Protein AF-A0A2E9GVJ1-F1 (afdb_monomer)

pLDDT: mean 92.44, std 6.26, range [67.31, 98.5]

Sequence (104 aa):
MIGSQPFTPGVEFFDIHWGFKPDSYKDALRLPAHEEFVAHHAAYNRSLERLAKEFDVLFVDNAAALDGREEYFTDSVHYTRVGIERLAKSYADALLRAGLLPPR

Mean predicted aligned error: 3.9 Å

Secondary structure (DSSP, 8-state):
-EE-------HHHHHHHHHTS-HHHHHHHTPPPHHHHHHHHHHHHHHHHHHHHHTT--EE-HHHHHTT-GGGBSSSSPBPHHHHHHHHHHHHHHHHHTT-S---

Nearest PDB structures (foldseek):
  4c1b-assembly1_B  TM=8.279E-01  e=3.278E-01  Danio rerio
  4c1b-assembly2_C-2  TM=6.326E-01  e=1.456E-01  Danio rerio
  4h08-assembly1_A-2  TM=5.922E-01  e=7.379E-01  Bacteroides thetaiotaomicron VPI-5482
  6z0w-assembly1_A  TM=5.442E-01  e=4.902E+00  Shewanella putrefaciens CN-32
  6z0w-assembly4_D  TM=3.873E-01  e=6.005E+00  Shewanella putrefaciens CN-32

Solvent-accessible surface area (backbone atoms only — not comparable to full-atom values): 5862 Å² total; per-residue (Å²): 111,42,64,37,72,46,46,34,84,48,64,68,31,41,45,58,60,55,59,83,54,55,67,74,56,47,70,72,64,61,71,71,54,71,70,54,50,54,52,48,48,56,54,49,35,54,49,48,54,51,51,17,62,75,69,76,34,58,67,39,66,37,32,73,69,52,61,41,46,61,84,29,37,76,29,23,70,46,63,28,74,65,27,50,54,51,46,54,48,52,52,52,53,51,36,44,75,69,65,74,40,81,89,130

Structure (mmCIF, N/CA/C/O backbone):
data_AF-A0A2E9GVJ1-F1
#
_entry.id   AF-A0A2E9GVJ1-F1
#
loop_
_atom_site.group_PDB
_atom_site.id
_atom_site.type_symbol
_atom_site.label_atom_id
_atom_site.label_alt_id
_atom_site.label_comp_id
_atom_site.label_asym_id
_atom_site.label_entity_id
_atom_site.label_seq_id
_atom_site.pdbx_PDB_ins_code
_atom_site.Cartn_x
_atom_site.Cartn_y
_atom_site.Cartn_z
_atom_site.occupancy
_atom_site.B_iso_or_equiv
_atom_site.auth_seq_id
_atom_site.auth_comp_id
_atom_site.auth_asym_id
_atom_site.auth_atom_id
_atom_site.pdbx_PDB_model_num
ATOM 1 N N . MET A 1 1 ? -8.470 -6.676 10.928 1.00 91.94 1 MET A N 1
ATOM 2 C CA . MET A 1 1 ? -8.161 -5.451 10.162 1.00 91.94 1 MET A CA 1
ATOM 3 C C . MET A 1 1 ? -7.408 -5.854 8.911 1.00 91.94 1 MET A C 1
ATOM 5 O O . MET A 1 1 ? -6.538 -6.711 9.012 1.00 91.94 1 MET A O 1
ATOM 9 N N . ILE A 1 2 ? -7.749 -5.273 7.766 1.00 96.38 2 ILE A N 1
ATOM 10 C CA . ILE A 1 2 ? -7.116 -5.536 6.469 1.00 96.38 2 ILE A CA 1
ATOM 11 C C . ILE A 1 2 ? -6.680 -4.191 5.887 1.00 96.38 2 ILE A C 1
ATOM 13 O O . ILE A 1 2 ? -7.477 -3.257 5.851 1.00 96.38 2 ILE A O 1
ATOM 17 N N . GLY A 1 3 ? -5.426 -4.079 5.455 1.00 96.56 3 GLY A N 1
ATOM 18 C CA . GLY A 1 3 ? -4.908 -2.880 4.799 1.00 96.56 3 GLY A CA 1
ATOM 19 C C . GLY A 1 3 ? -4.681 -3.112 3.310 1.00 96.56 3 GLY A C 1
ATOM 20 O O . GLY A 1 3 ? -4.200 -4.184 2.949 1.00 96.56 3 GLY A O 1
ATOM 21 N N . SER A 1 4 ? -4.986 -2.128 2.458 1.00 97.44 4 SER A N 1
ATOM 22 C CA . SER A 1 4 ? -4.577 -2.174 1.047 1.00 97.44 4 SER A CA 1
ATOM 23 C C . SER A 1 4 ? -3.046 -2.211 0.918 1.00 97.44 4 SER A C 1
ATOM 25 O O . SER A 1 4 ? -2.320 -1.865 1.855 1.00 97.44 4 SER A O 1
ATOM 27 N N . GLN A 1 5 ? -2.552 -2.676 -0.229 1.00 95.50 5 GLN A N 1
ATOM 28 C CA . GLN A 1 5 ? -1.139 -2.706 -0.591 1.00 95.50 5 GLN A CA 1
ATOM 29 C C . GLN A 1 5 ? -0.790 -1.468 -1.428 1.00 95.50 5 GLN A C 1
ATOM 31 O O . GLN A 1 5 ? -1.160 -1.397 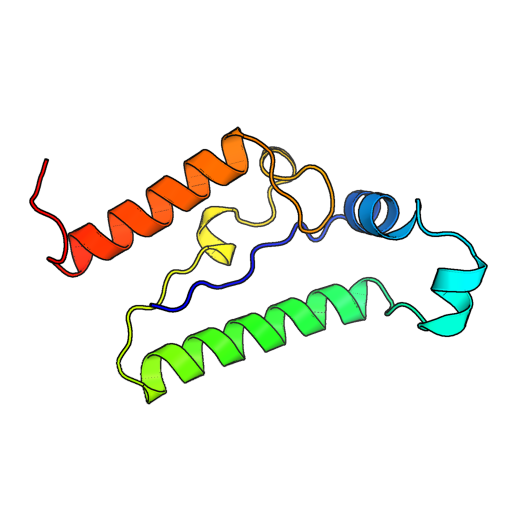-2.605 1.00 95.50 5 GLN A O 1
ATOM 36 N N . PRO A 1 6 ? -0.115 -0.470 -0.835 1.00 95.50 6 PRO A N 1
ATOM 37 C CA . PRO A 1 6 ? 0.441 0.643 -1.581 1.00 95.50 6 PRO A CA 1
ATOM 38 C C . PRO A 1 6 ? 1.668 0.182 -2.363 1.00 95.50 6 PRO A C 1
ATOM 40 O O . PRO A 1 6 ? 2.465 -0.618 -1.873 1.00 95.50 6 PRO A O 1
ATOM 43 N N . PHE A 1 7 ? 1.825 0.749 -3.549 1.00 95.31 7 PHE A N 1
ATOM 44 C CA . PHE A 1 7 ? 2.982 0.583 -4.419 1.00 95.31 7 PHE A CA 1
ATOM 45 C C . PHE A 1 7 ? 3.220 1.909 -5.155 1.00 95.31 7 PHE A C 1
ATOM 47 O O . PHE A 1 7 ? 2.299 2.731 -5.233 1.00 95.31 7 PHE A O 1
ATOM 54 N N . THR A 1 8 ? 4.422 2.126 -5.688 1.00 94.25 8 THR A N 1
ATOM 55 C CA . THR A 1 8 ? 4.674 3.238 -6.621 1.00 94.25 8 THR A CA 1
ATOM 56 C C . THR A 1 8 ? 4.528 2.759 -8.073 1.00 94.25 8 THR A C 1
ATOM 58 O O . THR A 1 8 ? 5.123 1.740 -8.431 1.00 94.25 8 THR A O 1
ATOM 61 N N . PRO A 1 9 ? 3.746 3.455 -8.924 1.00 89.38 9 PRO A N 1
ATOM 62 C CA . PRO A 1 9 ? 3.529 3.078 -10.323 1.00 89.38 9 PRO A CA 1
ATOM 63 C C . PRO A 1 9 ? 4.649 3.550 -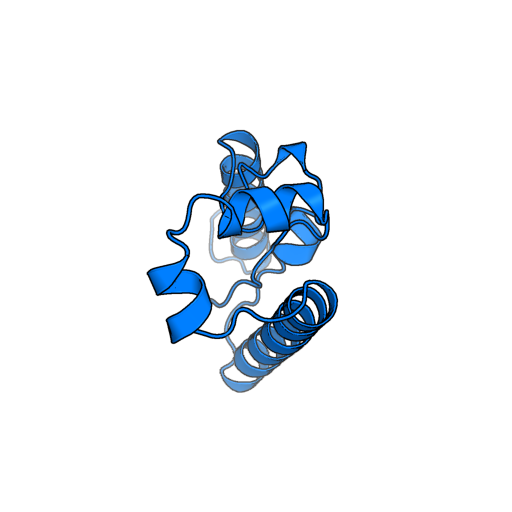11.263 1.00 89.38 9 PRO A C 1
ATOM 65 O O . PRO A 1 9 ? 4.492 3.488 -12.482 1.00 89.38 9 PRO A O 1
ATOM 68 N N . GLY A 1 10 ? 5.747 4.086 -10.723 1.00 90.31 10 GLY A N 1
ATOM 69 C CA . GLY A 1 10 ? 6.897 4.493 -11.518 1.00 90.31 10 GLY A CA 1
ATOM 70 C C . GLY A 1 10 ? 7.604 3.283 -12.129 1.00 90.31 10 GLY A C 1
ATOM 71 O O . GLY A 1 10 ? 8.058 2.395 -11.405 1.00 90.31 10 GLY A O 1
ATOM 72 N N . VAL A 1 11 ? 7.757 3.281 -13.458 1.00 88.88 11 VAL A N 1
ATOM 73 C CA . VAL A 1 11 ? 8.492 2.230 -14.192 1.00 88.88 11 VAL A CA 1
ATOM 74 C C . VAL A 1 11 ? 9.922 2.094 -13.669 1.00 88.88 11 VAL A C 1
ATOM 76 O O . VAL A 1 11 ? 10.400 0.982 -13.493 1.00 88.88 11 VAL A O 1
ATOM 79 N N . GLU A 1 12 ? 10.581 3.205 -13.333 1.00 89.00 12 GLU A N 1
ATOM 80 C CA . GLU A 1 12 ? 11.935 3.182 -12.770 1.00 89.00 12 GLU A CA 1
ATOM 81 C C . GLU A 1 12 ? 11.997 2.396 -11.450 1.00 8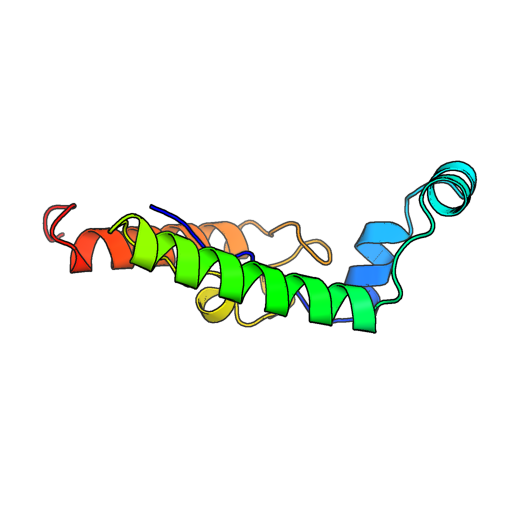9.00 12 GLU A C 1
ATOM 83 O O . GLU A 1 12 ? 12.878 1.565 -11.258 1.00 89.00 12 GLU A O 1
ATOM 88 N N . PHE A 1 13 ? 11.027 2.582 -10.552 1.00 88.19 13 PHE A N 1
ATOM 89 C CA . PHE A 1 13 ? 10.965 1.856 -9.280 1.00 88.19 13 PHE A CA 1
ATOM 90 C C . PHE A 1 13 ? 10.576 0.383 -9.458 1.00 88.19 13 PHE A C 1
ATOM 92 O O . PHE A 1 13 ? 11.010 -0.472 -8.676 1.00 88.19 13 PHE A O 1
ATOM 99 N N . PHE A 1 14 ? 9.777 0.071 -10.480 1.00 87.69 14 PHE A N 1
ATOM 100 C CA . PHE A 1 14 ? 9.512 -1.301 -10.909 1.00 87.69 14 PHE A CA 1
ATOM 101 C C . PHE A 1 14 ? 10.793 -1.975 -11.414 1.00 87.69 14 PHE A C 1
ATOM 103 O O . PHE A 1 14 ? 11.131 -3.073 -10.969 1.00 87.69 14 PHE A O 1
ATOM 110 N N . ASP A 1 15 ? 11.556 -1.287 -12.257 1.00 87.56 15 ASP A N 1
ATOM 111 C CA . ASP A 1 15 ? 12.833 -1.775 -12.767 1.00 87.56 15 ASP A CA 1
ATOM 112 C C . ASP A 1 15 ? 13.870 -1.908 -11.652 1.00 87.56 15 ASP A C 1
ATOM 114 O O . ASP A 1 15 ? 14.618 -2.878 -11.642 1.00 87.56 15 ASP A O 1
ATOM 118 N N . ILE A 1 16 ? 13.888 -1.017 -10.656 1.00 86.75 16 ILE A N 1
ATOM 119 C CA . ILE A 1 16 ? 14.719 -1.182 -9.454 1.00 86.75 16 ILE A CA 1
ATOM 120 C C . ILE A 1 16 ? 14.308 -2.450 -8.697 1.00 86.75 16 ILE A C 1
ATOM 122 O O . ILE A 1 16 ? 15.171 -3.243 -8.322 1.00 86.75 16 ILE A O 1
ATOM 126 N N . HIS A 1 17 ? 13.007 -2.683 -8.504 1.00 85.25 17 HIS A N 1
ATOM 127 C CA . HIS A 1 17 ? 12.500 -3.833 -7.752 1.00 85.25 17 HIS A CA 1
ATOM 128 C C . HIS A 1 17 ? 12.838 -5.184 -8.406 1.00 85.25 17 HIS A C 1
ATOM 130 O O . HIS A 1 17 ? 13.144 -6.163 -7.719 1.00 85.25 17 HIS A O 1
ATOM 136 N N . TRP A 1 18 ? 12.809 -5.255 -9.737 1.00 84.56 18 TRP A N 1
ATOM 137 C CA . TRP A 1 18 ? 13.080 -6.493 -10.475 1.00 84.56 18 TRP A CA 1
ATOM 138 C C . TRP A 1 18 ? 14.501 -6.581 -11.037 1.00 84.56 18 TRP A C 1
ATOM 140 O O . TRP A 1 18 ? 14.993 -7.675 -11.327 1.00 84.56 18 TRP A O 1
ATOM 150 N N . GLY A 1 19 ? 15.186 -5.451 -11.178 1.00 81.75 19 GLY A N 1
ATOM 151 C CA . GLY A 1 19 ? 16.441 -5.308 -11.910 1.00 81.75 19 GLY A CA 1
ATOM 152 C C . GLY A 1 19 ? 17.594 -6.078 -11.286 1.00 81.75 19 GLY A C 1
ATOM 153 O O . GLY A 1 19 ? 18.355 -6.711 -12.015 1.00 81.75 19 GLY A O 1
ATOM 154 N N . PHE A 1 20 ? 17.664 -6.124 -9.951 1.00 80.62 20 PHE A N 1
ATOM 155 C CA . PHE A 1 20 ? 18.715 -6.841 -9.217 1.00 80.62 20 PHE A CA 1
ATOM 156 C C . PHE A 1 20 ? 18.555 -8.369 -9.223 1.00 80.62 20 PHE A C 1
ATOM 158 O O . PHE A 1 20 ? 19.430 -9.084 -8.726 1.00 80.62 20 PHE A O 1
ATOM 165 N N . LYS A 1 21 ? 17.438 -8.898 -9.737 1.00 83.44 21 LYS A N 1
ATOM 166 C CA . LYS A 1 21 ? 17.229 -10.346 -9.821 1.00 83.44 21 LYS A CA 1
ATOM 167 C C . LYS A 1 21 ? 18.105 -10.936 -10.940 1.00 83.44 21 LYS A C 1
ATOM 169 O O . LYS A 1 21 ? 18.145 -10.354 -12.024 1.00 83.44 21 LYS A O 1
ATOM 174 N N . PRO A 1 22 ? 18.770 -12.087 -10.720 1.00 85.81 22 PRO A N 1
ATOM 175 C CA . PRO A 1 22 ? 19.521 -12.771 -11.773 1.00 85.81 22 PRO A CA 1
ATOM 176 C C . PRO A 1 22 ? 18.631 -13.128 -12.969 1.00 85.81 22 PRO A C 1
ATOM 178 O O . PRO A 1 22 ? 17.448 -13.414 -12.784 1.00 85.81 22 PRO A O 1
ATOM 181 N N . ASP A 1 23 ? 19.195 -13.204 -14.173 1.00 83.69 23 ASP A N 1
ATOM 182 C CA . ASP A 1 23 ? 18.427 -13.562 -15.379 1.00 83.69 23 ASP A CA 1
ATOM 183 C C . ASP A 1 23 ? 17.769 -14.943 -15.251 1.00 83.69 23 ASP A C 1
ATOM 185 O O . ASP A 1 23 ? 16.598 -15.106 -15.580 1.00 83.69 23 ASP A O 1
ATOM 189 N N . SER A 1 24 ? 18.447 -15.896 -14.600 1.00 86.81 24 SER A N 1
ATOM 190 C CA . SER A 1 24 ? 17.881 -17.215 -14.287 1.00 86.81 24 SER A CA 1
ATOM 191 C C . SER A 1 24 ? 16.608 -17.156 -13.433 1.00 86.81 24 SER A C 1
ATOM 193 O O . SER A 1 24 ? 15.747 -18.027 -13.547 1.00 86.81 24 SER A O 1
ATOM 195 N N . TYR A 1 25 ? 16.463 -16.133 -12.586 1.00 83.31 25 TYR A N 1
ATOM 196 C CA . TYR A 1 25 ? 15.254 -15.899 -11.798 1.00 83.31 25 TYR A CA 1
ATOM 197 C C . TYR A 1 25 ? 14.132 -15.318 -12.664 1.00 83.31 25 TYR A C 1
ATOM 199 O O . TYR A 1 25 ? 12.986 -15.755 -12.564 1.00 83.31 25 TYR A O 1
ATOM 207 N N . LYS A 1 26 ? 14.463 -14.353 -13.531 1.00 80.62 26 LYS A N 1
ATOM 208 C CA . LYS A 1 26 ? 13.504 -13.692 -14.428 1.00 80.62 26 LYS A CA 1
ATOM 209 C C . LYS A 1 26 ? 12.932 -14.677 -15.454 1.00 80.62 26 LYS A C 1
ATOM 211 O O . LYS A 1 26 ? 11.716 -14.715 -15.644 1.00 80.62 26 LYS A O 1
ATOM 216 N N . ASP A 1 27 ? 13.788 -15.525 -16.023 1.00 79.62 27 ASP A N 1
ATOM 217 C CA . ASP A 1 27 ? 13.419 -16.547 -17.008 1.00 79.62 27 ASP A CA 1
ATOM 218 C C . ASP A 1 27 ? 12.513 -17.632 -16.414 1.00 79.62 27 ASP A C 1
ATOM 220 O O . ASP A 1 27 ? 11.559 -18.075 -17.056 1.00 79.62 27 ASP A O 1
ATOM 224 N N . ALA A 1 28 ? 12.783 -18.044 -15.170 1.00 82.94 28 ALA A N 1
ATOM 225 C CA . ALA A 1 28 ? 11.999 -19.070 -14.488 1.00 82.94 28 ALA A CA 1
ATOM 226 C C . ALA A 1 28 ? 10.595 -18.587 -14.093 1.00 82.94 28 ALA A C 1
ATOM 228 O O . ALA A 1 28 ? 9.652 -19.378 -14.101 1.00 82.94 28 ALA A O 1
ATOM 229 N N . LEU A 1 29 ? 10.452 -17.310 -13.726 1.00 78.00 29 LEU A N 1
ATOM 230 C CA . LEU A 1 29 ? 9.205 -16.774 -13.176 1.00 78.00 29 LEU A CA 1
ATOM 231 C C . LEU A 1 29 ? 8.314 -16.074 -14.197 1.00 78.00 29 LEU A C 1
ATOM 233 O O . LEU A 1 29 ? 7.143 -15.885 -13.885 1.00 78.00 29 LEU A O 1
ATOM 237 N N . ARG A 1 30 ? 8.834 -15.722 -15.386 1.00 77.75 30 ARG A N 1
ATOM 238 C CA . ARG A 1 30 ? 8.140 -14.876 -16.375 1.00 77.75 30 ARG A CA 1
ATOM 239 C C . ARG A 1 30 ? 7.501 -13.664 -15.693 1.00 77.75 30 ARG A C 1
ATOM 241 O O . ARG A 1 30 ? 6.297 -13.637 -15.446 1.00 77.75 30 ARG A O 1
ATOM 248 N N . LEU A 1 31 ? 8.336 -12.685 -15.351 1.00 78.62 31 LEU A N 1
ATOM 249 C CA . LEU A 1 31 ? 7.873 -11.470 -14.681 1.00 78.62 31 LEU A CA 1
ATOM 250 C C . LEU A 1 31 ? 6.742 -10.790 -15.476 1.00 78.62 31 LEU A C 1
ATOM 252 O O . LEU A 1 31 ? 6.812 -10.764 -16.708 1.00 78.62 31 LEU A O 1
ATOM 256 N N . PRO A 1 32 ? 5.718 -10.245 -14.793 1.00 83.88 32 PRO A N 1
ATOM 257 C CA . PRO A 1 32 ? 4.633 -9.541 -15.464 1.00 83.88 32 PRO A CA 1
ATOM 258 C C . PRO A 1 32 ? 5.160 -8.278 -16.143 1.00 83.88 32 PRO A C 1
ATOM 260 O O . PRO A 1 32 ? 6.136 -7.674 -15.686 1.00 83.88 32 PRO A O 1
ATOM 263 N N . ALA A 1 33 ? 4.474 -7.829 -17.191 1.00 89.75 33 ALA A N 1
ATOM 264 C CA . ALA A 1 33 ? 4.704 -6.483 -17.700 1.00 89.75 33 ALA A CA 1
ATOM 265 C C . ALA A 1 33 ? 4.348 -5.441 -16.620 1.00 89.75 33 ALA A C 1
ATOM 267 O O . ALA A 1 33 ? 3.486 -5.677 -15.771 1.00 89.75 33 ALA A O 1
ATOM 268 N N . HIS A 1 34 ? 4.970 -4.260 -16.662 1.00 91.69 34 HIS A N 1
ATOM 269 C CA . HIS A 1 34 ? 4.695 -3.193 -15.691 1.00 91.69 34 HIS A CA 1
ATOM 270 C C . HIS A 1 34 ? 3.196 -2.838 -15.607 1.00 91.69 34 HIS A C 1
ATOM 272 O O . HIS A 1 34 ? 2.638 -2.697 -14.520 1.00 91.69 34 HIS A O 1
ATOM 278 N N . GLU A 1 35 ? 2.512 -2.758 -16.749 1.00 93.00 35 GLU A N 1
ATOM 279 C CA . GLU A 1 35 ? 1.071 -2.477 -16.799 1.00 93.00 35 GLU A CA 1
ATOM 280 C C . GLU A 1 35 ? 0.236 -3.580 -16.136 1.00 93.00 35 GLU A C 1
ATOM 282 O O . GLU A 1 35 ? -0.725 -3.295 -15.418 1.00 93.00 35 GLU A O 1
ATOM 287 N N . GLU A 1 36 ? 0.629 -4.844 -16.317 1.00 92.88 36 GLU A N 1
ATOM 288 C CA . GLU A 1 36 ? -0.009 -5.977 -15.648 1.00 92.88 36 GLU A CA 1
ATOM 289 C C . GLU A 1 36 ? 0.228 -5.905 -14.139 1.00 92.88 36 GLU A C 1
ATOM 291 O O . GLU A 1 36 ? -0.707 -6.084 -13.363 1.00 92.88 36 GLU A O 1
ATOM 296 N N . PHE A 1 37 ? 1.445 -5.573 -13.704 1.00 91.56 37 PHE A N 1
ATOM 297 C CA . PHE A 1 37 ? 1.778 -5.381 -12.293 1.00 91.56 37 PHE A CA 1
ATOM 298 C C . PHE A 1 37 ? 0.907 -4.298 -11.632 1.00 91.56 37 PHE A C 1
ATOM 300 O O . PHE A 1 37 ? 0.345 -4.532 -10.556 1.00 91.56 37 PHE A O 1
ATOM 307 N N . VAL A 1 38 ? 0.731 -3.150 -12.297 1.00 94.06 38 VAL A N 1
ATOM 308 C CA . VAL A 1 38 ? -0.159 -2.056 -11.863 1.00 94.06 38 VAL A CA 1
ATOM 309 C C . VAL A 1 38 ? -1.610 -2.541 -11.773 1.00 94.06 38 VAL A C 1
ATOM 311 O O . VAL A 1 38 ? -2.282 -2.349 -10.753 1.00 94.06 38 VAL A O 1
ATOM 314 N N . ALA A 1 39 ? -2.102 -3.211 -12.820 1.00 94.69 39 ALA A N 1
ATOM 315 C CA . ALA A 1 39 ? -3.468 -3.725 -12.871 1.00 94.69 39 ALA A CA 1
ATOM 316 C C . ALA A 1 39 ? -3.733 -4.781 -11.784 1.00 94.69 39 ALA A C 1
ATOM 318 O O . ALA A 1 39 ? -4.801 -4.774 -11.157 1.00 94.69 39 ALA A O 1
ATOM 319 N N . HIS A 1 40 ? -2.755 -5.649 -11.515 1.00 93.75 40 HIS A N 1
ATOM 320 C CA . HIS A 1 40 ? -2.812 -6.661 -10.467 1.00 93.75 40 HIS A CA 1
ATOM 321 C C . HIS A 1 40 ? -2.938 -6.035 -9.079 1.00 93.75 40 HIS A C 1
ATOM 323 O O . HIS A 1 40 ? -3.833 -6.432 -8.332 1.00 93.75 40 HIS A O 1
ATOM 329 N N . HIS A 1 41 ? -2.129 -5.026 -8.745 1.00 95.06 41 HIS A N 1
ATOM 330 C CA . HIS A 1 41 ? -2.232 -4.335 -7.454 1.00 95.06 41 HIS A CA 1
ATOM 331 C C . HIS A 1 41 ? -3.596 -3.664 -7.276 1.00 95.06 41 HIS A C 1
ATOM 333 O O . HIS A 1 41 ? -4.221 -3.782 -6.219 1.00 95.06 41 HIS A O 1
ATOM 339 N N . ALA A 1 42 ? -4.121 -3.028 -8.328 1.00 94.88 42 ALA A N 1
ATOM 340 C CA . ALA A 1 42 ? -5.455 -2.438 -8.288 1.00 94.88 42 ALA A CA 1
ATOM 341 C C . ALA A 1 42 ? -6.552 -3.498 -8.058 1.00 94.88 42 ALA A C 1
ATOM 343 O O . ALA A 1 42 ? -7.466 -3.289 -7.257 1.00 94.88 42 ALA A O 1
ATOM 344 N N . ALA A 1 43 ? -6.473 -4.650 -8.732 1.00 97.50 43 ALA A N 1
ATOM 345 C CA . ALA A 1 43 ? -7.414 -5.757 -8.544 1.00 97.50 43 ALA A CA 1
ATOM 346 C C . ALA A 1 43 ? -7.305 -6.402 -7.154 1.00 97.50 43 ALA A C 1
ATOM 348 O O . ALA A 1 43 ? -8.324 -6.743 -6.541 1.00 97.50 43 ALA A O 1
ATOM 349 N N . TYR A 1 44 ? -6.085 -6.527 -6.638 1.00 97.12 44 TYR A N 1
ATOM 350 C CA . TYR A 1 44 ? -5.820 -7.055 -5.310 1.00 97.12 44 TYR A CA 1
ATOM 351 C C . TYR A 1 44 ? -6.390 -6.138 -4.222 1.00 97.12 44 TYR A C 1
ATOM 353 O O . TYR A 1 44 ? -7.149 -6.599 -3.373 1.00 97.12 44 TYR A O 1
ATOM 361 N N . ASN A 1 45 ? -6.159 -4.824 -4.312 1.00 97.75 45 ASN A N 1
ATOM 362 C CA . ASN A 1 45 ? -6.692 -3.848 -3.356 1.00 97.75 45 ASN A CA 1
ATOM 363 C C . ASN A 1 45 ? -8.226 -3.822 -3.315 1.00 97.75 45 ASN A C 1
ATOM 365 O O . ASN A 1 45 ? -8.802 -3.806 -2.228 1.00 97.75 45 ASN A O 1
ATOM 369 N N . ARG A 1 46 ? -8.899 -3.928 -4.470 1.00 98.19 46 ARG A N 1
ATOM 370 C CA . ARG A 1 46 ? -10.366 -4.096 -4.516 1.00 98.19 46 ARG A CA 1
ATOM 371 C C . ARG A 1 46 ? -10.827 -5.383 -3.829 1.00 98.19 46 ARG A C 1
ATOM 373 O O . ARG A 1 46 ? -11.870 -5.403 -3.179 1.00 98.19 46 ARG A O 1
ATOM 380 N N . SER A 1 47 ? -10.059 -6.463 -3.970 1.00 98.50 47 SER A N 1
ATOM 381 C CA . SER A 1 47 ? -10.368 -7.740 -3.318 1.00 98.50 47 SER A CA 1
ATOM 382 C C . SER A 1 47 ? -10.213 -7.645 -1.801 1.00 98.50 47 SER A C 1
ATOM 384 O O . SER A 1 47 ? -11.079 -8.132 -1.080 1.00 98.50 47 SER A O 1
ATOM 386 N N . LEU A 1 48 ? -9.171 -6.965 -1.315 1.00 98.25 48 LEU A N 1
ATOM 387 C CA . LEU A 1 48 ? -8.964 -6.702 0.111 1.00 98.25 48 LEU A CA 1
ATOM 388 C C . LEU A 1 48 ? -10.084 -5.850 0.715 1.00 98.25 48 LEU A C 1
ATOM 390 O O . LEU A 1 48 ? -10.572 -6.170 1.796 1.00 98.25 48 LEU A O 1
ATOM 394 N N . GLU A 1 49 ? -10.528 -4.805 0.012 1.00 97.94 49 GLU A N 1
ATOM 395 C CA . GLU A 1 49 ? -11.659 -3.983 0.452 1.00 97.94 49 GLU A CA 1
ATOM 396 C C . GLU A 1 49 ? -12.950 -4.811 0.543 1.00 97.94 49 GLU A C 1
ATOM 398 O O . GLU A 1 49 ? -13.682 -4.729 1.531 1.00 97.94 49 GLU A O 1
ATOM 403 N N . ARG A 1 50 ? -13.222 -5.653 -0.465 1.00 98.38 50 ARG A N 1
ATOM 404 C CA . ARG A 1 50 ? -14.378 -6.559 -0.448 1.00 98.38 50 ARG A CA 1
ATOM 405 C C . ARG A 1 50 ? -14.310 -7.541 0.719 1.00 98.38 50 ARG A C 1
ATOM 407 O O . ARG A 1 50 ? -15.309 -7.696 1.411 1.00 98.38 50 ARG A O 1
ATOM 414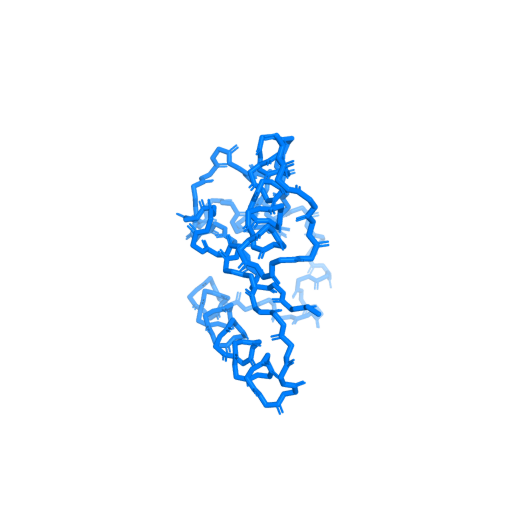 N N . LEU A 1 51 ? -13.153 -8.163 0.954 1.00 98.31 51 LEU A N 1
ATOM 415 C CA . LEU A 1 51 ? -12.954 -9.083 2.078 1.00 98.31 51 LEU A CA 1
ATOM 416 C C . LEU A 1 51 ? -13.165 -8.374 3.418 1.00 98.31 51 LEU A C 1
ATOM 418 O O . LEU A 1 51 ? -13.802 -8.922 4.309 1.00 98.31 51 LEU A O 1
ATOM 422 N N . ALA A 1 52 ? -12.687 -7.138 3.560 1.00 97.94 52 ALA A N 1
ATOM 423 C CA . ALA A 1 52 ? -12.892 -6.383 4.788 1.00 97.94 52 ALA A CA 1
ATOM 424 C C . ALA A 1 52 ? -14.385 -6.169 5.091 1.00 97.94 52 ALA A C 1
ATOM 426 O O . ALA A 1 52 ? -14.810 -6.350 6.229 1.00 97.94 52 ALA A O 1
ATOM 427 N N . LYS A 1 53 ? -15.186 -5.869 4.058 1.00 97.44 53 LYS A N 1
ATOM 428 C CA . LYS A 1 53 ? -16.650 -5.755 4.166 1.00 97.44 53 LYS A CA 1
ATOM 429 C C . LYS A 1 53 ? -17.320 -7.098 4.460 1.00 97.44 53 LYS A C 1
ATOM 431 O O . LYS A 1 53 ? -18.215 -7.152 5.291 1.00 97.44 53 LYS A O 1
ATOM 436 N N . GLU A 1 54 ? -16.900 -8.166 3.785 1.00 98.44 54 GLU A N 1
ATOM 437 C CA . GLU A 1 54 ? -17.475 -9.511 3.934 1.00 98.44 54 GLU A CA 1
ATOM 438 C C . GLU A 1 54 ? -17.308 -10.066 5.353 1.00 98.44 54 GLU A C 1
ATOM 440 O O . GLU A 1 54 ? -18.237 -10.651 5.903 1.00 98.44 54 GLU A O 1
ATOM 445 N N . PHE A 1 55 ? -16.141 -9.845 5.955 1.00 97.94 55 PHE A N 1
ATOM 446 C CA . PHE A 1 55 ? -15.816 -10.343 7.291 1.00 97.94 55 PHE A CA 1
ATOM 447 C C . PHE A 1 55 ? -16.086 -9.329 8.411 1.00 97.94 55 PHE A C 1
ATOM 449 O O . PHE A 1 55 ? -15.707 -9.592 9.550 1.00 97.94 55 PHE A O 1
ATOM 456 N N . ASP A 1 56 ? -16.709 -8.188 8.099 1.00 96.62 56 ASP A N 1
ATOM 457 C CA . ASP A 1 56 ? -16.963 -7.085 9.037 1.00 96.62 56 ASP A CA 1
ATOM 458 C C . ASP A 1 56 ? -15.712 -6.691 9.849 1.00 96.62 56 ASP A C 1
ATOM 460 O O . ASP A 1 56 ? -15.709 -6.572 11.074 1.00 96.62 56 ASP A O 1
ATOM 464 N N . VAL A 1 57 ? -14.586 -6.532 9.148 1.00 96.25 57 VAL A N 1
ATOM 465 C CA . VAL A 1 57 ? -13.320 -6.101 9.748 1.00 96.25 57 VAL A CA 1
ATOM 466 C C . VAL A 1 57 ? -12.917 -4.730 9.233 1.00 96.25 57 VAL A C 1
ATOM 468 O O . VAL A 1 57 ? -13.126 -4.379 8.076 1.00 96.25 57 VAL A O 1
ATOM 471 N N . LEU A 1 58 ? -12.246 -3.961 10.090 1.00 96.44 58 LEU A N 1
ATOM 472 C CA . LEU A 1 58 ? -11.731 -2.641 9.732 1.00 96.44 58 LEU A CA 1
ATOM 473 C C . LEU A 1 58 ? -10.837 -2.701 8.480 1.00 96.44 58 LEU A C 1
ATOM 475 O O . LEU A 1 58 ? -9.842 -3.436 8.467 1.00 96.44 58 LEU A O 1
ATOM 479 N N . PHE A 1 59 ? -11.172 -1.893 7.474 1.00 97.06 59 PHE A 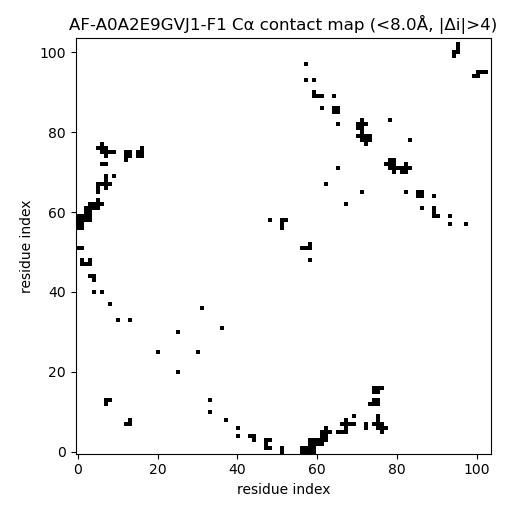N 1
ATOM 480 C CA . PHE A 1 59 ? -10.348 -1.653 6.291 1.00 97.06 59 PHE A CA 1
ATOM 481 C C . PHE A 1 59 ? -9.475 -0.405 6.473 1.00 97.06 59 PHE A C 1
ATOM 483 O O . PHE A 1 59 ? -9.954 0.625 6.950 1.00 97.06 59 PHE A O 1
ATOM 490 N N . VAL A 1 60 ? -8.206 -0.485 6.068 1.00 97.69 60 VAL A N 1
ATOM 491 C CA . VAL A 1 60 ? -7.262 0.642 6.080 1.00 97.69 60 VAL A CA 1
ATOM 492 C C . VAL A 1 60 ? -6.738 0.886 4.670 1.00 97.69 60 VAL A C 1
ATOM 494 O O . VAL A 1 60 ? -6.026 0.052 4.110 1.00 97.69 60 VAL A O 1
ATOM 497 N N . ASP A 1 61 ? -7.061 2.043 4.095 1.00 96.38 61 ASP A N 1
ATOM 498 C CA . ASP A 1 61 ? -6.635 2.379 2.737 1.00 96.38 61 ASP A CA 1
ATOM 499 C C . ASP A 1 61 ? -5.213 2.965 2.697 1.00 96.38 61 ASP A C 1
ATOM 501 O O . ASP A 1 61 ? -4.989 4.169 2.563 1.00 96.38 61 ASP A O 1
ATOM 505 N N . ASN A 1 62 ? -4.223 2.092 2.852 1.00 96.44 62 ASN A N 1
ATOM 506 C CA . ASN A 1 62 ? -2.808 2.444 2.766 1.00 96.44 62 ASN A CA 1
ATOM 507 C C . ASN A 1 62 ? -2.392 2.910 1.365 1.00 96.44 62 ASN A C 1
ATOM 509 O O . ASN A 1 62 ? -1.508 3.758 1.250 1.00 96.44 62 ASN A O 1
ATOM 513 N N . ALA A 1 63 ? -3.022 2.368 0.319 1.00 95.75 63 ALA A N 1
ATOM 514 C CA . ALA A 1 63 ? -2.832 2.794 -1.063 1.00 95.75 63 ALA A CA 1
ATOM 515 C C . ALA A 1 63 ? -3.134 4.289 -1.209 1.00 95.75 63 ALA A C 1
ATOM 517 O O . ALA A 1 63 ? -2.268 5.030 -1.666 1.00 95.75 63 ALA A O 1
ATOM 518 N N . ALA A 1 64 ? -4.283 4.754 -0.711 1.00 95.56 64 ALA A N 1
ATOM 519 C CA . ALA A 1 64 ? -4.586 6.185 -0.665 1.00 95.56 64 ALA A CA 1
ATOM 520 C C . ALA A 1 64 ? -3.674 6.969 0.299 1.00 95.56 64 ALA A C 1
ATOM 522 O O . ALA A 1 64 ? -3.373 8.136 0.063 1.00 95.56 64 ALA A O 1
ATOM 523 N N . ALA A 1 65 ? -3.215 6.354 1.396 1.00 96.56 65 ALA A N 1
ATOM 524 C CA . ALA A 1 65 ? -2.360 7.036 2.370 1.00 96.56 65 ALA A CA 1
ATOM 525 C C . ALA A 1 65 ? -0.974 7.413 1.817 1.00 96.56 65 ALA A C 1
ATOM 527 O O . ALA A 1 65 ? -0.422 8.437 2.244 1.00 96.56 65 ALA A O 1
ATOM 528 N N . LEU A 1 66 ? -0.420 6.580 0.927 1.00 96.88 66 LEU A N 1
ATOM 529 C CA . LEU A 1 66 ? 0.892 6.769 0.292 1.00 96.88 66 LEU A CA 1
ATOM 530 C C . LEU A 1 66 ? 0.783 7.344 -1.126 1.00 96.88 66 LEU A C 1
ATOM 532 O O . LEU A 1 66 ? 1.734 7.973 -1.580 1.00 96.88 66 LEU A O 1
ATOM 536 N N . ASP A 1 67 ? -0.356 7.163 -1.803 1.00 95.25 67 ASP A N 1
ATOM 537 C CA . ASP A 1 67 ? -0.696 7.814 -3.080 1.00 95.25 67 ASP A CA 1
ATOM 538 C C . ASP A 1 67 ? 0.356 7.596 -4.187 1.00 95.25 67 ASP A C 1
ATOM 540 O O . ASP A 1 67 ? 0.605 8.454 -5.026 1.00 95.25 67 ASP A O 1
ATOM 544 N N . GLY A 1 68 ? 1.056 6.458 -4.137 1.00 94.19 68 GLY A N 1
ATOM 545 C CA . GLY A 1 68 ? 2.127 6.120 -5.076 1.00 94.19 68 GLY A CA 1
ATOM 546 C C . GLY A 1 68 ? 3.329 7.072 -5.075 1.00 94.19 68 GLY A C 1
ATOM 547 O O . GLY A 1 68 ? 4.146 6.997 -5.986 1.00 94.19 68 GLY A O 1
ATOM 548 N N . ARG A 1 69 ? 3.462 7.961 -4.081 1.00 95.94 69 ARG A N 1
ATOM 549 C CA . ARG A 1 69 ? 4.540 8.959 -4.045 1.00 95.94 69 ARG A CA 1
ATOM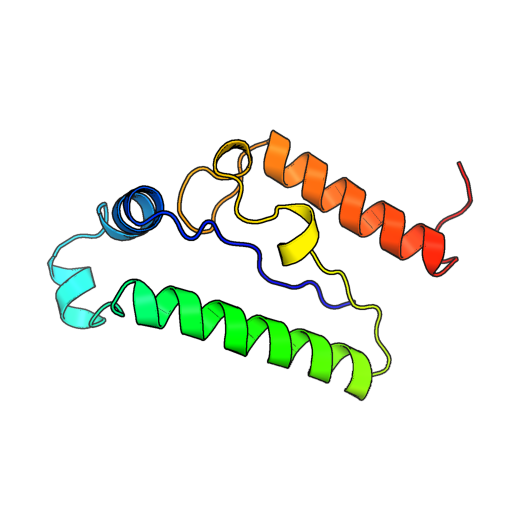 550 C C . ARG A 1 69 ? 5.882 8.317 -3.752 1.00 95.94 69 ARG A C 1
ATOM 552 O O . ARG A 1 69 ? 6.075 7.766 -2.671 1.00 95.94 69 ARG A O 1
ATOM 559 N N . GLU A 1 70 ? 6.819 8.462 -4.681 1.00 95.62 70 GLU A N 1
ATOM 560 C CA . GLU A 1 70 ? 8.147 7.837 -4.654 1.00 95.62 70 GLU A CA 1
ATOM 561 C C . GLU A 1 70 ? 8.934 8.100 -3.362 1.00 95.62 70 GLU A C 1
ATOM 563 O O . GLU A 1 70 ? 9.630 7.214 -2.880 1.00 95.62 70 GLU A O 1
ATOM 568 N N . GLU A 1 71 ? 8.762 9.264 -2.725 1.00 96.25 71 GLU A N 1
ATOM 569 C CA . GLU A 1 71 ? 9.402 9.613 -1.444 1.00 96.25 71 GLU A CA 1
ATOM 570 C C . GLU A 1 71 ? 9.130 8.609 -0.299 1.00 96.25 71 GLU A C 1
ATOM 572 O O . GLU A 1 71 ? 9.894 8.511 0.671 1.00 96.25 71 GLU A O 1
ATOM 577 N N . TYR A 1 72 ? 8.045 7.838 -0.401 1.00 97.56 72 TYR A N 1
ATOM 578 C CA . TYR A 1 72 ? 7.662 6.819 0.574 1.00 97.56 72 TYR A CA 1
ATOM 579 C C . TYR A 1 72 ? 8.220 5.432 0.267 1.00 97.56 72 TYR A C 1
ATOM 581 O O . TYR A 1 72 ? 8.038 4.523 1.080 1.00 97.56 72 TYR A O 1
ATOM 589 N N . PHE A 1 73 ? 8.928 5.263 -0.848 1.00 96.88 73 PHE A N 1
ATOM 590 C CA . PHE A 1 73 ? 9.352 3.966 -1.352 1.00 96.88 73 PHE A CA 1
ATOM 591 C C . PHE A 1 73 ? 10.865 3.884 -1.591 1.00 96.88 73 PHE A C 1
ATOM 593 O O . PHE A 1 73 ? 11.526 4.860 -1.928 1.00 96.88 73 PHE A O 1
ATOM 600 N N . THR A 1 74 ? 11.434 2.702 -1.368 1.00 94.38 74 THR A N 1
ATOM 601 C CA . THR A 1 74 ? 12.821 2.357 -1.726 1.00 94.38 74 THR A CA 1
ATOM 602 C C . THR A 1 74 ? 12.884 1.668 -3.091 1.00 94.38 74 THR A C 1
ATOM 604 O O . THR A 1 74 ? 13.851 1.844 -3.820 1.00 94.38 74 THR A O 1
ATOM 607 N N . ASP A 1 75 ? 11.847 0.907 -3.434 1.00 92.56 75 ASP A N 1
ATOM 608 C CA . ASP A 1 75 ? 11.583 0.328 -4.754 1.00 92.56 75 ASP A CA 1
ATOM 609 C C . ASP A 1 75 ? 10.056 0.250 -4.963 1.00 92.56 75 ASP A C 1
ATOM 611 O O . ASP A 1 75 ? 9.315 0.820 -4.171 1.00 92.56 75 ASP A O 1
ATOM 615 N N . SER A 1 76 ? 9.546 -0.439 -5.988 1.00 91.75 76 SER A N 1
ATOM 616 C CA . SER A 1 76 ? 8.096 -0.447 -6.264 1.00 91.75 76 SER A CA 1
ATOM 617 C C . SER A 1 76 ? 7.164 -0.817 -5.091 1.00 91.75 76 SER A C 1
ATOM 619 O O . SER A 1 76 ? 6.015 -0.375 -5.097 1.00 91.75 76 SER A O 1
ATOM 621 N N . VAL A 1 77 ? 7.621 -1.576 -4.082 1.00 93.25 77 VAL A N 1
ATOM 622 C CA . VAL A 1 77 ? 6.767 -2.095 -2.988 1.00 93.25 77 VAL A CA 1
ATOM 623 C C . VAL A 1 77 ? 7.352 -1.937 -1.583 1.00 93.25 77 VAL A C 1
ATOM 625 O O . VAL A 1 77 ? 6.611 -2.030 -0.604 1.00 93.25 77 VAL A O 1
ATOM 628 N N . HIS A 1 78 ? 8.659 -1.709 -1.447 1.00 94.88 78 HIS A N 1
ATOM 629 C CA . HIS A 1 78 ? 9.314 -1.536 -0.153 1.00 94.88 78 HIS A CA 1
ATOM 630 C C . HIS A 1 78 ? 9.355 -0.065 0.255 1.00 94.88 78 HIS A C 1
ATOM 632 O O . HIS A 1 78 ? 9.529 0.821 -0.577 1.00 94.88 78 HIS A O 1
ATOM 638 N N . TYR A 1 79 ? 9.234 0.198 1.555 1.00 96.69 79 TYR A N 1
ATOM 639 C CA . TYR A 1 79 ? 9.013 1.544 2.079 1.00 96.69 79 TYR A CA 1
ATOM 640 C C . TYR A 1 79 ? 10.280 2.182 2.645 1.00 96.69 79 TYR A C 1
ATOM 642 O O . TYR A 1 79 ? 11.079 1.528 3.318 1.00 96.69 79 TYR A O 1
ATOM 650 N N . THR A 1 80 ? 10.398 3.498 2.479 1.00 98.00 80 THR A N 1
ATOM 651 C CA . THR A 1 80 ? 11.336 4.301 3.270 1.00 98.00 80 THR A CA 1
ATOM 652 C C . THR A 1 80 ? 10.852 4.419 4.717 1.00 98.00 80 THR A C 1
ATOM 654 O O . THR A 1 80 ? 9.695 4.135 5.038 1.00 98.00 80 THR A O 1
ATOM 657 N N . ARG A 1 81 ? 11.709 4.931 5.612 1.00 98.25 81 ARG A N 1
ATOM 658 C CA . ARG A 1 81 ? 11.297 5.289 6.982 1.00 98.25 81 ARG A CA 1
ATOM 659 C C . ARG A 1 81 ? 10.080 6.222 6.989 1.00 98.25 81 ARG A C 1
ATOM 661 O O . ARG A 1 81 ? 9.152 6.001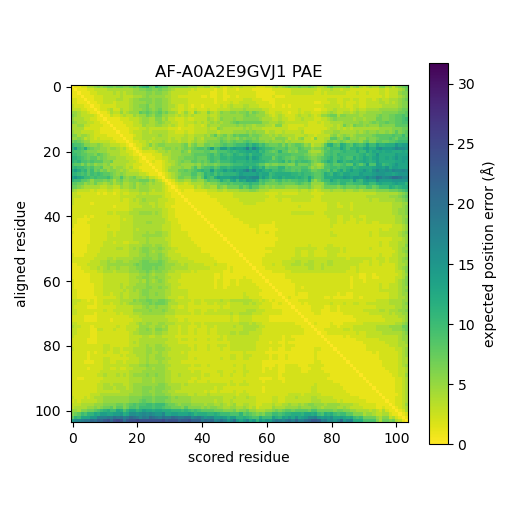 7.758 1.00 98.25 81 ARG A O 1
ATOM 668 N N . VAL A 1 82 ? 10.071 7.230 6.115 1.00 98.19 82 VAL A N 1
ATOM 669 C CA . VAL A 1 82 ? 8.965 8.196 6.016 1.00 98.19 82 VAL A CA 1
ATOM 670 C C . VAL A 1 82 ? 7.686 7.505 5.530 1.00 98.19 82 VAL A C 1
ATOM 672 O O . VAL A 1 82 ? 6.610 7.765 6.066 1.00 98.19 82 VAL A O 1
ATOM 675 N N . GLY A 1 83 ? 7.798 6.567 4.582 1.00 98.06 83 GLY A N 1
ATOM 676 C CA . GLY A 1 83 ? 6.675 5.730 4.152 1.00 98.06 83 GLY A CA 1
ATOM 677 C C . GLY A 1 83 ? 6.089 4.890 5.290 1.00 98.06 83 GLY A C 1
ATOM 678 O O . GLY A 1 83 ? 4.874 4.882 5.492 1.00 98.06 83 GLY A O 1
ATOM 679 N N . ILE A 1 84 ? 6.941 4.255 6.102 1.00 98.00 84 ILE A N 1
ATOM 680 C CA . ILE A 1 84 ? 6.508 3.500 7.291 1.00 98.00 84 ILE A CA 1
ATOM 681 C C . ILE A 1 84 ? 5.810 4.404 8.314 1.00 98.00 84 ILE A C 1
ATOM 683 O O . ILE A 1 84 ? 4.762 4.034 8.841 1.00 98.00 84 ILE A O 1
ATOM 687 N N . GLU A 1 85 ? 6.345 5.594 8.589 1.00 98.31 85 GLU A N 1
ATOM 688 C CA . GLU A 1 85 ? 5.727 6.556 9.512 1.00 98.31 85 GLU A CA 1
ATOM 689 C C . GLU A 1 85 ? 4.339 7.000 9.015 1.00 98.31 85 GLU A C 1
ATOM 691 O O . GLU A 1 85 ? 3.383 7.074 9.797 1.00 98.31 85 GLU A O 1
ATOM 696 N N . ARG A 1 86 ? 4.193 7.221 7.702 1.00 97.81 86 ARG A N 1
ATOM 697 C CA . ARG A 1 86 ? 2.908 7.542 7.066 1.00 97.81 86 ARG A CA 1
ATOM 698 C C . ARG A 1 86 ? 1.903 6.393 7.184 1.00 97.81 86 ARG A C 1
ATOM 700 O O . ARG A 1 86 ? 0.746 6.646 7.530 1.00 97.81 86 ARG A O 1
ATOM 707 N N . LEU A 1 87 ? 2.335 5.148 6.966 1.00 96.88 87 LEU A N 1
ATOM 708 C CA . LEU A 1 87 ? 1.505 3.956 7.175 1.00 96.88 87 LEU A CA 1
ATOM 709 C C . LEU A 1 87 ? 1.062 3.831 8.631 1.00 96.88 87 LEU A C 1
ATOM 711 O O . LEU A 1 87 ? -0.129 3.693 8.900 1.00 96.88 87 LEU A O 1
ATOM 715 N N . ALA A 1 88 ? 1.995 3.937 9.578 1.00 96.50 88 ALA A N 1
ATOM 716 C CA . ALA A 1 88 ? 1.695 3.848 11.003 1.00 96.50 88 ALA A CA 1
ATOM 717 C C . ALA A 1 88 ? 0.644 4.887 11.424 1.00 96.50 88 ALA A C 1
ATOM 719 O O . ALA A 1 88 ? -0.285 4.564 12.169 1.00 96.50 88 ALA A O 1
ATOM 720 N N . LYS A 1 89 ? 0.734 6.113 10.889 1.00 95.50 89 LYS A N 1
ATOM 721 C CA . LYS A 1 89 ? -0.294 7.137 11.089 1.00 95.50 89 LYS A CA 1
ATOM 722 C C . LYS A 1 89 ? -1.649 6.737 10.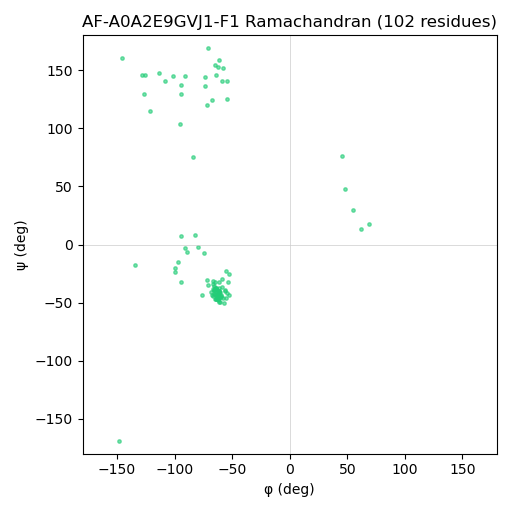493 1.00 95.50 89 LYS A C 1
ATOM 724 O O . LYS A 1 89 ? -2.656 6.893 11.177 1.00 95.50 89 LYS A O 1
ATOM 729 N N . SER A 1 90 ? -1.684 6.202 9.271 1.00 95.62 90 SER A N 1
ATOM 730 C CA . SER A 1 90 ? -2.923 5.721 8.633 1.00 95.62 90 SER A CA 1
ATOM 731 C C . SER A 1 90 ? -3.655 4.685 9.498 1.00 95.62 90 SER A C 1
ATOM 733 O O . SER A 1 90 ? -4.854 4.815 9.760 1.00 95.62 90 SER A O 1
ATOM 735 N N . TYR A 1 91 ? -2.914 3.707 10.030 1.00 95.94 91 TYR A N 1
ATOM 736 C CA . TYR A 1 91 ? -3.444 2.701 10.952 1.00 95.94 91 TYR A CA 1
ATOM 737 C C . TYR A 1 91 ? -3.936 3.309 12.268 1.00 95.94 91 TYR A C 1
ATOM 739 O O . TYR A 1 91 ? -5.045 3.004 12.705 1.00 95.94 91 TYR A O 1
ATOM 747 N N . ALA A 1 92 ? -3.145 4.185 12.893 1.00 94.75 92 ALA A N 1
ATOM 748 C CA . ALA A 1 92 ? -3.540 4.844 14.137 1.00 94.75 92 ALA A CA 1
ATOM 749 C C . ALA A 1 92 ? -4.833 5.659 13.963 1.00 94.75 92 ALA A C 1
ATOM 751 O O . ALA A 1 92 ? -5.745 5.547 14.780 1.00 94.75 92 ALA A O 1
ATOM 752 N N . ASP A 1 93 ? -4.943 6.422 12.872 1.00 93.00 93 ASP A N 1
ATOM 753 C CA . ASP A 1 93 ? -6.128 7.223 12.569 1.00 93.00 93 ASP A CA 1
ATOM 754 C C . ASP A 1 93 ? -7.364 6.333 12.328 1.00 93.00 93 ASP A C 1
ATOM 756 O O . ASP A 1 93 ? -8.468 6.679 12.749 1.00 93.00 93 ASP A O 1
ATOM 760 N N . ALA A 1 94 ? -7.201 5.173 11.680 1.00 93.81 94 ALA A N 1
ATOM 761 C CA . ALA A 1 94 ? -8.287 4.213 11.475 1.00 93.81 94 ALA A CA 1
ATOM 762 C C . ALA A 1 94 ? -8.770 3.583 12.791 1.00 93.81 94 ALA A C 1
ATOM 764 O O . ALA A 1 94 ? -9.975 3.508 13.030 1.00 93.81 94 ALA A O 1
ATOM 765 N N . LEU A 1 95 ? -7.844 3.184 13.667 1.00 94.81 95 LEU A N 1
ATOM 766 C CA . LEU A 1 95 ? -8.171 2.623 14.979 1.00 94.81 95 LEU A CA 1
ATOM 767 C C . LEU A 1 95 ? -8.854 3.652 15.892 1.00 94.81 95 LEU A C 1
ATOM 769 O O . LEU A 1 95 ? -9.817 3.311 16.576 1.00 94.81 95 LEU A O 1
ATOM 773 N N . LEU A 1 96 ? -8.405 4.913 15.868 1.00 94.38 96 LEU A N 1
ATOM 774 C CA . LEU A 1 96 ? -9.048 6.012 16.597 1.00 94.38 96 LEU A CA 1
ATOM 775 C C . LEU A 1 96 ? -10.479 6.258 16.104 1.00 94.38 96 LEU A C 1
ATOM 777 O O . LEU A 1 96 ? -11.395 6.339 16.918 1.00 94.38 96 LEU A O 1
ATOM 781 N N . ARG A 1 97 ? -10.701 6.319 14.781 1.00 92.75 97 ARG A N 1
ATOM 782 C CA . ARG A 1 97 ? -12.053 6.473 14.206 1.00 92.75 97 ARG A CA 1
ATOM 783 C C . ARG A 1 97 ? -12.986 5.317 14.561 1.00 92.75 97 ARG A C 1
ATOM 785 O O 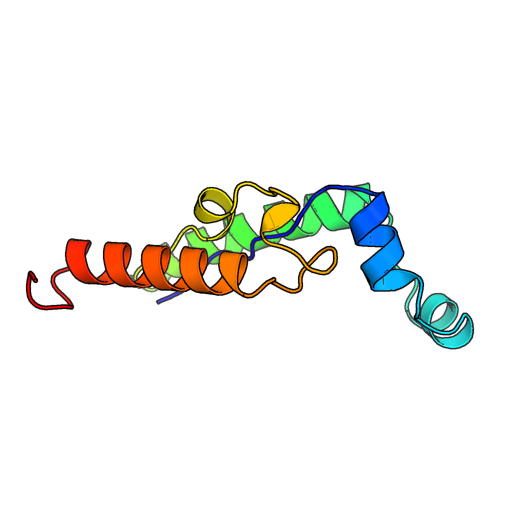. ARG A 1 97 ? -14.182 5.535 14.709 1.00 92.75 97 ARG A O 1
ATOM 792 N N . ALA A 1 98 ? -12.442 4.111 14.703 1.00 93.44 98 ALA A N 1
ATOM 793 C CA . ALA A 1 98 ? -13.191 2.930 15.119 1.00 93.44 98 ALA A CA 1
ATOM 794 C C . ALA A 1 98 ? -13.436 2.858 16.640 1.00 93.44 98 ALA A C 1
ATOM 796 O O . ALA A 1 98 ? -14.064 1.911 17.104 1.00 93.44 98 ALA A O 1
ATOM 797 N N . GLY A 1 99 ? -12.924 3.812 17.431 1.00 94.19 99 GLY A N 1
ATOM 798 C CA . GLY A 1 99 ? -13.023 3.781 18.894 1.00 94.19 99 GLY A CA 1
ATOM 799 C C . GLY A 1 99 ? -12.197 2.667 19.551 1.00 94.19 99 GLY A C 1
ATOM 800 O O . GLY A 1 99 ? -12.442 2.319 20.701 1.00 94.19 99 GLY A O 1
ATOM 801 N N . LEU A 1 100 ? -11.223 2.100 18.830 1.00 92.50 100 LEU A N 1
ATOM 802 C CA . LEU A 1 100 ? -10.359 1.009 19.301 1.00 92.50 100 LEU A CA 1
ATOM 803 C C . LEU A 1 100 ? -9.095 1.513 20.016 1.00 92.50 100 LEU A C 1
ATOM 805 O O . LEU A 1 100 ? -8.337 0.719 20.569 1.00 92.50 100 LEU A O 1
ATOM 809 N N . LEU A 1 101 ? -8.862 2.826 20.002 1.00 88.62 101 LEU A N 1
ATOM 810 C CA . LEU A 1 101 ? -7.822 3.504 20.772 1.00 88.62 101 LEU A CA 1
ATOM 811 C C . LEU A 1 101 ? -8.441 4.662 21.565 1.00 88.62 101 LEU A C 1
ATOM 813 O O . LEU A 1 101 ? -9.365 5.307 21.061 1.00 88.62 101 LEU A O 1
ATOM 817 N N . PRO A 1 102 ? -7.933 4.963 22.774 1.00 81.31 102 PRO A N 1
ATOM 818 C CA . PRO A 1 102 ? -8.354 6.151 23.503 1.00 81.31 102 PRO A CA 1
ATOM 819 C C . PRO A 1 102 ? -7.957 7.422 22.729 1.00 81.31 102 PRO A C 1
ATOM 821 O O . PRO A 1 102 ? -6.900 7.432 22.084 1.00 81.31 102 PRO A O 1
ATOM 824 N N . PRO A 1 103 ? -8.766 8.498 22.789 1.00 76.38 103 PRO A N 1
ATOM 825 C CA . PRO A 1 103 ? -8.354 9.794 22.263 1.00 76.38 103 PRO A CA 1
ATOM 826 C C . PRO A 1 103 ? -7.080 10.258 22.983 1.00 76.38 103 PRO A C 1
ATOM 828 O O . PRO A 1 103 ? -6.918 10.020 24.182 1.00 76.38 103 PRO A O 1
ATOM 831 N N . ARG A 1 104 ? -6.162 10.858 22.222 1.00 67.31 104 ARG A N 1
ATOM 832 C CA . ARG A 1 104 ? -4.915 11.428 22.747 1.00 67.31 104 ARG A CA 1
ATOM 833 C C . ARG A 1 104 ? -5.148 12.781 23.398 1.00 67.31 104 ARG A C 1
ATOM 835 O O . ARG A 1 104 ? -6.009 13.524 22.877 1.00 67.31 104 ARG A O 1
#

Foldseek 3Di:
DFEQAAWALDPVLVCVVCVPDDPVVCVVPVDDDSVVVVVVSVVVRVVRVVVCVVVVHQYFYLNVLCVNDCQQAPGGRHGDPVVVVSVVVSVVVSCVVVVVDDDD

Radius of gyration: 15.87 Å; Cα contacts (8 Å, |Δi|>4): 117; chains: 1; bounding box: 37×30×41 Å